Protein AF-A0A182N6I3-F1 (afdb_monomer_lite)

Sequence (106 aa):
MVAVIGGRICSFSPCIEQSMRVCETLGSCGFIEVQNIEVLQIEDIVRTRNVPVMELDFLKTKRTEGEKDVKTPRESKKYITSTAPNTMAGHTGYLTIAELPPLFAR

Secondary structure (DSSP, 8-state):
------EEEEEEESSHHHHHHHHHHHHHTT-EEEEEE-------EEEEEEEEE---GGGGSPPPTT--------EEEEEEEEE--SS------EEEEEEE--GGG-

Organism: NCBI:txid7168

Foldseek 3Di:
DDPQDKDKDKDWFLDVVVVVVVLVVCVVVQWPPWDKDFDWDWDKDKDKDWDFDFDPVVVVDDDDPDDDDDPGDRHTDIDTDIDTDPDTDDGPTMMIMTIHHGPVVD

Radius of gyration: 29.71 Å; chains: 1; bounding box: 89×29×52 Å

Structure (mmCIF, N/CA/C/O backbone):
data_AF-A0A182N6I3-F1
#
_entry.id   AF-A0A182N6I3-F1
#
loop_
_atom_site.group_PDB
_atom_site.id
_atom_site.type_symbol
_atom_site.label_atom_id
_atom_site.label_alt_id
_atom_site.label_comp_id
_atom_site.label_asym_id
_atom_site.label_entity_id
_atom_site.label_seq_id
_atom_site.pdbx_PDB_ins_code
_atom_site.Cartn_x
_atom_site.Cartn_y
_atom_site.Cartn_z
_atom_site.occupancy
_atom_site.B_iso_or_equiv
_atom_site.auth_seq_id
_atom_site.auth_comp_id
_atom_site.auth_asym_id
_atom_site.auth_atom_id
_atom_site.pdbx_PDB_model_num
ATOM 1 N N . MET A 1 1 ? 34.961 -15.583 -13.360 1.00 40.28 1 MET A N 1
ATOM 2 C CA . MET A 1 1 ? 34.185 -15.276 -12.141 1.00 40.28 1 MET A CA 1
ATOM 3 C C . MET A 1 1 ? 33.183 -14.190 -12.515 1.00 40.28 1 MET A C 1
ATOM 5 O O . MET A 1 1 ? 33.514 -13.017 -12.450 1.00 40.28 1 MET A O 1
ATOM 9 N N . VAL A 1 2 ? 32.033 -14.567 -13.085 1.00 44.53 2 VAL A N 1
ATOM 10 C CA . VAL A 1 2 ? 31.030 -13.592 -13.552 1.00 44.53 2 VAL A CA 1
ATOM 11 C C . VAL A 1 2 ? 30.206 -13.172 -12.342 1.00 44.53 2 VAL A C 1
ATOM 13 O O . VAL A 1 2 ? 29.706 -14.036 -11.631 1.00 44.53 2 VAL A O 1
ATOM 16 N N . ALA A 1 3 ? 30.085 -11.873 -12.079 1.00 48.66 3 ALA A N 1
ATOM 17 C CA . ALA A 1 3 ? 29.137 -11.371 -11.094 1.00 48.66 3 ALA A CA 1
ATOM 18 C C . ALA A 1 3 ? 27.719 -11.588 -11.648 1.00 48.66 3 ALA A C 1
ATOM 20 O O . ALA A 1 3 ? 27.255 -10.875 -12.531 1.00 48.66 3 ALA A O 1
ATOM 21 N N . VAL A 1 4 ? 27.078 -12.645 -11.149 1.00 54.66 4 VAL A N 1
ATOM 22 C CA . VAL A 1 4 ? 25.759 -13.187 -11.531 1.00 54.66 4 VAL A CA 1
ATOM 23 C C . VAL A 1 4 ? 24.605 -12.428 -10.860 1.00 54.66 4 VAL A C 1
ATOM 25 O O . VAL A 1 4 ? 23.467 -12.882 -10.848 1.00 54.66 4 VAL A O 1
ATOM 28 N N . ILE A 1 5 ? 24.890 -11.313 -10.202 1.00 75.75 5 ILE A N 1
ATOM 29 C CA . ILE A 1 5 ? 24.029 -10.797 -9.142 1.00 75.75 5 ILE A CA 1
ATOM 30 C C . ILE A 1 5 ? 22.955 -9.873 -9.712 1.00 75.75 5 ILE A C 1
ATOM 32 O O . ILE A 1 5 ? 23.183 -8.694 -9.966 1.00 75.75 5 ILE A O 1
ATOM 36 N N . GLY A 1 6 ? 21.775 -10.459 -9.923 1.00 87.12 6 GLY A N 1
ATOM 37 C CA . GLY A 1 6 ? 20.512 -9.730 -9.893 1.00 87.12 6 GLY A CA 1
ATOM 38 C C . GLY A 1 6 ? 20.208 -9.197 -8.487 1.00 87.12 6 GLY A C 1
ATOM 39 O O . GLY A 1 6 ? 20.979 -9.408 -7.548 1.00 87.12 6 GLY A O 1
ATOM 40 N N . GLY A 1 7 ? 19.088 -8.501 -8.323 1.00 91.50 7 GLY A N 1
ATOM 41 C CA . GLY A 1 7 ? 18.702 -7.952 -7.024 1.00 91.50 7 GLY A CA 1
ATOM 42 C C . GLY A 1 7 ? 17.422 -7.133 -7.068 1.00 91.50 7 GLY A C 1
ATOM 43 O O . GLY A 1 7 ? 16.862 -6.902 -8.133 1.00 91.50 7 GLY A O 1
ATOM 44 N N . ARG A 1 8 ? 16.966 -6.677 -5.899 1.00 94.56 8 ARG A N 1
ATOM 45 C CA . ARG A 1 8 ? 15.783 -5.819 -5.773 1.00 94.56 8 ARG A CA 1
ATOM 46 C C . ARG A 1 8 ? 16.168 -4.401 -5.402 1.00 94.56 8 ARG A C 1
ATOM 48 O O . ARG A 1 8 ? 17.085 -4.188 -4.613 1.00 94.56 8 ARG A O 1
ATOM 55 N N . ILE A 1 9 ? 15.422 -3.448 -5.941 1.00 95.56 9 ILE A N 1
ATOM 56 C CA . ILE A 1 9 ? 15.490 -2.039 -5.570 1.00 95.56 9 ILE A CA 1
ATOM 57 C C . ILE A 1 9 ? 14.141 -1.600 -5.009 1.00 95.56 9 ILE A C 1
ATOM 59 O O . ILE A 1 9 ? 13.099 -2.093 -5.434 1.00 95.56 9 ILE A O 1
ATOM 63 N N . CYS A 1 10 ? 14.171 -0.674 -4.056 1.00 97.31 10 CYS A N 1
ATOM 64 C CA . CYS A 1 10 ? 13.001 0.043 -3.571 1.00 97.31 10 CYS A CA 1
ATOM 65 C C . CYS A 1 10 ? 13.334 1.536 -3.547 1.00 97.31 10 CYS A C 1
ATOM 67 O O . CYS A 1 10 ? 14.369 1.934 -3.011 1.00 97.31 10 CYS A O 1
ATOM 69 N N . SER A 1 11 ? 12.476 2.349 -4.151 1.00 97.31 11 SER A N 1
ATOM 70 C CA . SER A 1 11 ? 12.581 3.803 -4.176 1.00 97.31 11 SER A CA 1
ATOM 71 C C . SER A 1 11 ? 11.374 4.410 -3.476 1.00 97.31 11 SER A C 1
ATOM 73 O O . SER A 1 11 ? 10.240 4.043 -3.769 1.00 97.31 11 SER A O 1
ATOM 75 N N . PHE A 1 12 ? 11.621 5.348 -2.567 1.00 97.94 12 PHE A N 1
ATOM 76 C CA . PHE A 1 12 ? 10.577 6.136 -1.925 1.00 97.94 12 PHE A CA 1
ATOM 77 C C . PHE A 1 12 ? 10.413 7.478 -2.645 1.00 97.94 12 PHE A C 1
ATOM 79 O O . PHE A 1 12 ? 11.401 8.169 -2.899 1.00 97.94 12 PHE A O 1
ATOM 86 N N . SER A 1 13 ? 9.174 7.855 -2.954 1.00 97.31 13 SER A N 1
ATOM 87 C CA . SER A 1 13 ? 8.824 9.113 -3.622 1.00 97.31 13 SER A CA 1
ATOM 88 C C . SER A 1 13 ? 7.641 9.789 -2.918 1.00 97.31 13 SER A C 1
ATOM 90 O O . SER A 1 13 ? 6.554 9.216 -2.919 1.00 97.31 13 SER A O 1
ATOM 92 N N . PRO A 1 14 ? 7.796 10.996 -2.340 1.00 95.06 14 PRO A N 1
ATOM 93 C CA . PRO A 1 14 ? 6.684 11.709 -1.702 1.00 95.06 14 PRO A CA 1
ATOM 94 C C . PRO A 1 14 ? 5.641 12.249 -2.695 1.00 95.06 14 PRO A C 1
ATOM 96 O O . PRO A 1 14 ? 4.512 12.513 -2.298 1.00 95.06 14 PRO A O 1
ATOM 99 N N . CYS A 1 15 ? 5.999 12.421 -3.973 1.00 94.50 15 CYS A N 1
ATOM 100 C CA . CYS A 1 15 ? 5.083 12.885 -5.018 1.00 94.50 15 CYS A CA 1
ATOM 101 C C . CYS A 1 15 ? 4.850 11.798 -6.075 1.00 94.50 15 CYS A C 1
ATOM 103 O O . CYS A 1 15 ? 5.775 11.059 -6.434 1.00 94.50 15 CYS A O 1
ATOM 105 N N . ILE A 1 16 ? 3.638 11.735 -6.637 1.00 95.12 16 ILE A N 1
ATOM 106 C CA . ILE A 1 16 ? 3.294 10.719 -7.644 1.00 95.12 16 ILE A CA 1
ATOM 107 C C . ILE A 1 16 ? 4.115 10.892 -8.927 1.00 95.12 16 ILE A C 1
ATOM 109 O O . ILE A 1 16 ? 4.535 9.912 -9.531 1.00 95.12 16 ILE A O 1
ATOM 113 N N . GLU A 1 17 ? 4.439 12.124 -9.311 1.00 97.75 17 GLU A N 1
ATOM 114 C CA . GLU A 1 17 ? 5.226 12.439 -10.505 1.00 97.75 17 GLU A CA 1
ATOM 115 C C . GLU A 1 17 ? 6.659 11.911 -10.411 1.00 97.75 17 GLU A C 1
ATOM 117 O O . GLU A 1 17 ? 7.228 11.456 -11.406 1.00 97.75 17 GLU A O 1
ATOM 122 N N . GLN A 1 18 ? 7.235 11.916 -9.206 1.00 97.94 18 GLN A N 1
ATOM 123 C CA . GLN A 1 18 ? 8.546 11.319 -8.953 1.00 97.94 18 GLN A CA 1
ATOM 124 C C . GLN A 1 18 ? 8.474 9.798 -9.104 1.00 97.94 18 GLN A C 1
ATOM 126 O O . GLN A 1 18 ? 9.295 9.213 -9.810 1.00 97.94 18 GLN A O 1
ATOM 131 N N . SER A 1 19 ? 7.451 9.174 -8.514 1.00 97.38 19 SER A N 1
ATOM 132 C CA . SER A 1 19 ? 7.238 7.729 -8.597 1.00 97.38 19 SER A CA 1
ATOM 133 C C . SER A 1 19 ? 7.001 7.254 -10.035 1.00 97.38 19 SER A C 1
ATOM 135 O O . SER A 1 19 ? 7.607 6.272 -10.466 1.00 97.38 19 SER A O 1
ATOM 137 N N . MET A 1 20 ? 6.199 7.985 -10.817 1.00 97.62 20 MET A N 1
ATOM 138 C CA . MET A 1 20 ? 5.965 7.684 -12.234 1.00 97.62 20 MET A CA 1
ATOM 139 C C . MET A 1 20 ? 7.275 7.690 -13.029 1.00 97.62 20 MET A C 1
ATOM 141 O O . MET A 1 20 ? 7.575 6.727 -13.734 1.00 97.62 20 MET A O 1
ATOM 145 N N . ARG A 1 21 ? 8.116 8.716 -12.839 1.00 98.12 21 ARG A N 1
ATOM 146 C CA . ARG A 1 21 ? 9.424 8.800 -13.504 1.00 98.12 21 ARG A CA 1
ATOM 147 C C . ARG A 1 21 ? 10.356 7.649 -13.114 1.00 98.12 21 ARG A C 1
ATOM 149 O O . ARG A 1 21 ? 11.122 7.163 -13.949 1.00 98.12 21 ARG A O 1
ATOM 156 N N . VAL A 1 22 ? 10.303 7.205 -11.858 1.00 98.06 22 VAL A N 1
ATOM 157 C CA . VAL A 1 22 ? 11.058 6.032 -11.394 1.00 98.06 22 VAL A CA 1
ATOM 158 C C . VAL A 1 22 ? 10.561 4.765 -12.092 1.00 98.06 22 VAL A C 1
ATOM 160 O O . VAL A 1 22 ? 11.387 4.015 -12.607 1.00 98.06 22 VAL A O 1
ATOM 163 N N . CYS A 1 23 ? 9.246 4.551 -12.183 1.00 97.69 23 CYS A N 1
ATOM 164 C CA . CYS A 1 23 ? 8.666 3.391 -12.868 1.00 97.69 23 CYS A CA 1
ATOM 165 C C . CYS A 1 23 ? 9.104 3.312 -14.340 1.00 97.69 23 CYS A C 1
ATOM 167 O O . CYS A 1 23 ? 9.559 2.260 -14.790 1.00 97.69 23 CYS A O 1
ATOM 169 N N . GLU A 1 24 ? 9.033 4.431 -15.069 1.00 97.69 24 GLU A N 1
ATOM 170 C CA . GLU A 1 24 ? 9.483 4.522 -16.466 1.00 97.69 24 GLU A CA 1
ATOM 171 C C . GLU A 1 24 ? 10.975 4.195 -16.605 1.00 97.69 24 GLU A C 1
ATOM 173 O O . GLU A 1 24 ? 11.376 3.397 -17.456 1.00 97.69 24 GLU A O 1
ATOM 178 N N . THR A 1 25 ? 11.800 4.769 -15.725 1.00 97.75 25 THR A N 1
ATOM 179 C CA . THR A 1 25 ? 13.251 4.549 -15.734 1.00 97.75 25 THR A CA 1
ATOM 180 C C . THR A 1 25 ? 13.583 3.082 -15.458 1.00 97.75 25 THR A C 1
ATOM 182 O O . THR A 1 25 ? 14.375 2.488 -16.188 1.00 97.75 25 THR A O 1
ATOM 185 N N . LEU A 1 26 ? 12.956 2.466 -14.453 1.00 96.50 26 LEU A N 1
ATOM 186 C CA . LEU A 1 26 ? 13.166 1.056 -14.113 1.00 96.50 26 LEU A CA 1
ATOM 187 C C . LEU A 1 26 ? 12.777 0.129 -15.270 1.00 96.50 26 LEU A C 1
ATOM 189 O O . LEU A 1 26 ? 13.560 -0.758 -15.615 1.00 96.50 26 LEU A O 1
ATOM 193 N N . GLY A 1 27 ? 11.638 0.387 -15.921 1.00 94.31 27 GLY A N 1
ATOM 194 C CA . GLY A 1 27 ? 11.225 -0.350 -17.117 1.00 94.31 27 GLY A CA 1
ATOM 195 C C . GLY A 1 27 ? 12.241 -0.230 -18.257 1.00 94.31 27 GLY A C 1
ATOM 196 O O . GLY A 1 27 ? 12.605 -1.231 -18.870 1.00 94.31 27 GLY A O 1
ATOM 197 N N . SER A 1 28 ? 12.784 0.971 -18.493 1.00 95.62 28 SER A N 1
ATOM 198 C CA . SER A 1 28 ? 13.812 1.186 -19.525 1.00 95.62 28 SER A CA 1
ATOM 199 C C . SER A 1 28 ? 15.163 0.521 -19.207 1.00 95.62 28 SER A C 1
ATOM 201 O O . SER A 1 28 ? 15.909 0.161 -20.116 1.00 95.62 28 SER A O 1
ATOM 203 N N . CYS A 1 29 ? 15.465 0.311 -17.923 1.00 93.19 29 CYS A N 1
ATOM 204 C CA . CYS A 1 29 ? 16.708 -0.291 -17.439 1.00 93.19 29 CYS A CA 1
ATOM 205 C C . CYS A 1 29 ? 16.672 -1.832 -17.369 1.00 93.19 29 CYS A C 1
ATOM 207 O O . CYS A 1 29 ? 17.647 -2.440 -16.922 1.00 93.19 29 CYS A O 1
ATOM 209 N N . GLY A 1 30 ? 15.575 -2.471 -17.790 1.00 92.38 30 GLY A N 1
ATOM 210 C CA . GLY A 1 30 ? 15.433 -3.932 -17.792 1.00 92.38 30 GLY A CA 1
ATOM 211 C C . GLY A 1 30 ? 15.092 -4.537 -16.428 1.00 92.38 30 GLY A C 1
ATOM 212 O O . GLY A 1 30 ? 15.341 -5.723 -16.207 1.00 92.38 30 GLY A O 1
ATOM 213 N N . PHE A 1 31 ? 14.544 -3.736 -15.510 1.00 95.25 31 PHE A N 1
ATOM 214 C CA . PHE A 1 31 ? 13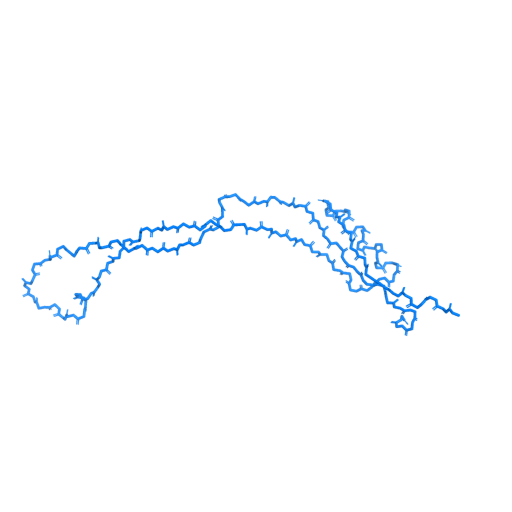.920 -4.275 -14.306 1.00 95.25 31 PHE A CA 1
ATOM 215 C C . PHE A 1 31 ? 12.554 -4.880 -14.648 1.00 95.25 31 PHE A C 1
ATOM 217 O O . PHE A 1 31 ? 11.821 -4.373 -15.497 1.00 95.25 31 PHE A O 1
ATOM 224 N N . ILE A 1 32 ? 12.209 -5.955 -13.951 1.00 94.56 32 ILE A N 1
ATOM 225 C CA . ILE A 1 32 ? 10.925 -6.646 -14.021 1.00 94.56 32 ILE A CA 1
ATOM 226 C C . ILE A 1 32 ? 10.159 -6.463 -12.710 1.00 94.56 32 ILE A C 1
ATOM 228 O O . ILE A 1 32 ? 10.701 -5.960 -11.724 1.00 94.56 32 ILE A O 1
ATOM 232 N N . GLU A 1 33 ? 8.890 -6.875 -12.710 1.00 94.38 33 GLU A N 1
ATOM 233 C CA . GLU A 1 33 ? 8.009 -6.805 -11.535 1.00 94.38 33 GLU A CA 1
ATOM 234 C C . GLU A 1 33 ? 7.997 -5.415 -10.879 1.00 94.38 33 GLU A C 1
ATOM 236 O O . GLU A 1 33 ? 8.027 -5.286 -9.657 1.00 94.38 33 GLU A O 1
ATOM 241 N N . VAL A 1 34 ? 7.966 -4.358 -11.701 1.00 96.81 34 VAL A N 1
ATOM 242 C CA . VAL A 1 34 ? 7.865 -2.984 -11.204 1.00 96.81 34 VAL A CA 1
ATOM 243 C C . VAL A 1 34 ? 6.506 -2.813 -10.525 1.00 96.81 34 VAL A C 1
ATOM 245 O O . VAL A 1 34 ? 5.462 -2.828 -11.176 1.00 96.81 34 VAL A O 1
ATOM 248 N N . GLN A 1 35 ? 6.522 -2.664 -9.206 1.00 97.06 35 GLN A N 1
ATOM 249 C CA . GLN A 1 35 ? 5.350 -2.476 -8.362 1.00 97.06 35 GLN A CA 1
ATOM 250 C C . GLN A 1 35 ? 5.422 -1.108 -7.708 1.00 97.06 35 GLN A C 1
ATOM 252 O O . GLN A 1 35 ? 6.443 -0.750 -7.127 1.00 97.06 35 GLN A O 1
ATOM 257 N N . ASN A 1 36 ? 4.327 -0.359 -7.765 1.00 97.12 36 ASN A N 1
ATOM 258 C CA . ASN A 1 36 ? 4.203 0.903 -7.056 1.00 97.12 36 ASN A CA 1
ATOM 259 C C . ASN A 1 36 ? 3.107 0.787 -6.002 1.00 97.12 36 ASN A C 1
ATOM 261 O O . ASN A 1 36 ? 1.954 0.531 -6.346 1.00 97.12 36 ASN A O 1
ATOM 265 N N . ILE A 1 37 ? 3.471 0.943 -4.731 1.00 96.19 37 ILE A N 1
ATOM 266 C CA . ILE A 1 37 ? 2.560 0.758 -3.601 1.00 96.19 37 ILE A CA 1
ATOM 267 C C . ILE A 1 37 ? 2.588 1.964 -2.668 1.00 96.19 37 ILE A C 1
ATOM 269 O O . ILE A 1 37 ? 3.593 2.658 -2.545 1.00 96.19 37 ILE A O 1
ATOM 273 N N . GLU A 1 38 ? 1.489 2.173 -1.960 1.00 94.62 38 GLU A N 1
ATOM 274 C CA . GLU A 1 38 ? 1.409 3.058 -0.804 1.00 94.62 38 GLU A CA 1
ATOM 275 C C . GLU A 1 38 ? 0.939 2.231 0.395 1.00 94.62 38 GLU A C 1
ATOM 277 O O . GLU A 1 38 ? 0.099 1.340 0.252 1.00 94.62 38 GLU A O 1
ATOM 282 N N . VAL A 1 39 ? 1.479 2.522 1.580 1.00 91.19 39 VAL A N 1
ATOM 283 C CA . VAL A 1 39 ? 1.070 1.873 2.828 1.00 91.19 39 VAL A CA 1
ATOM 284 C C . VAL A 1 39 ? 0.451 2.915 3.753 1.00 91.19 39 VAL A C 1
ATOM 286 O O . VAL A 1 39 ? 1.123 3.856 4.168 1.00 91.19 39 VAL A O 1
ATOM 289 N N . LEU A 1 40 ? -0.823 2.721 4.100 1.00 88.69 40 LEU A N 1
ATOM 290 C CA . LEU A 1 40 ? -1.550 3.551 5.060 1.00 88.69 40 LEU A CA 1
ATOM 291 C C . LEU A 1 40 ? -1.648 2.821 6.399 1.00 88.69 40 LEU A C 1
ATOM 293 O O . LEU A 1 40 ? -2.331 1.802 6.514 1.00 88.69 40 LEU A O 1
ATOM 297 N N . GLN A 1 41 ? -0.970 3.342 7.418 1.00 86.94 41 GLN A N 1
ATOM 298 C CA . GLN A 1 41 ? -1.054 2.806 8.773 1.00 86.94 41 GLN A CA 1
ATOM 299 C C . GLN A 1 41 ? -2.240 3.433 9.517 1.00 86.94 41 GLN A C 1
ATOM 301 O O . GLN A 1 41 ? -2.363 4.656 9.589 1.00 86.94 41 GLN A O 1
ATOM 306 N N . ILE A 1 42 ? -3.099 2.588 10.094 1.00 86.62 42 ILE A N 1
ATOM 307 C CA . ILE A 1 42 ? -4.242 3.003 10.915 1.00 86.62 42 ILE A CA 1
ATOM 308 C C . ILE A 1 42 ? -4.126 2.322 12.278 1.00 86.62 42 ILE A C 1
ATOM 310 O O . ILE A 1 42 ? -4.068 1.096 12.360 1.00 86.62 42 ILE A O 1
ATOM 314 N N . GLU A 1 43 ? -4.090 3.122 13.342 1.00 88.31 43 GLU A N 1
ATOM 315 C CA . GLU A 1 43 ? -4.078 2.625 14.717 1.00 88.31 43 GLU A CA 1
ATOM 316 C C . GLU A 1 43 ? -5.4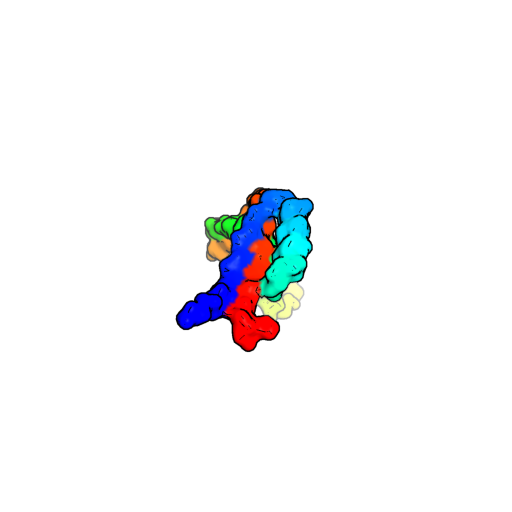87 2.601 15.295 1.00 88.31 43 GLU A C 1
ATOM 318 O O . GLU A 1 43 ? -6.163 3.627 15.381 1.00 88.31 43 GLU A O 1
ATOM 323 N N . ASP A 1 44 ? -5.917 1.423 15.722 1.00 92.12 44 ASP A N 1
ATOM 324 C CA . ASP A 1 44 ? -7.227 1.219 16.316 1.00 92.12 44 ASP A CA 1
ATOM 325 C C . ASP A 1 44 ? -7.282 1.695 17.775 1.00 92.12 44 ASP A C 1
ATOM 327 O O . ASP A 1 44 ? -6.386 1.449 18.587 1.00 92.12 44 ASP A O 1
ATOM 331 N N . ILE A 1 45 ? -8.390 2.339 18.143 1.00 92.44 45 ILE A N 1
ATOM 332 C CA . ILE A 1 45 ? -8.644 2.791 19.508 1.00 92.44 45 ILE A CA 1
ATOM 333 C C . ILE A 1 45 ? -9.457 1.721 20.235 1.00 92.44 45 ILE A C 1
ATOM 335 O O . ILE A 1 45 ? -10.672 1.603 20.048 1.00 92.44 45 ILE A O 1
ATOM 339 N N . VAL A 1 46 ? -8.795 0.983 21.125 1.00 95.00 46 VAL A N 1
ATOM 340 C CA . VAL A 1 46 ? -9.442 -0.028 21.968 1.00 95.00 46 VAL A CA 1
ATOM 341 C C . VAL A 1 46 ? -10.047 0.629 23.207 1.00 95.00 46 VAL A C 1
ATOM 343 O O . VAL A 1 46 ? -9.356 1.279 23.992 1.00 95.00 46 VAL A O 1
ATOM 346 N N . ARG A 1 47 ? -11.359 0.463 23.405 1.00 94.31 47 ARG A N 1
ATOM 347 C CA . ARG A 1 47 ? -12.084 0.978 24.578 1.00 94.31 47 ARG A CA 1
ATOM 348 C C . ARG A 1 47 ? -13.139 0.004 25.065 1.00 94.31 47 ARG A C 1
ATOM 350 O O . ARG A 1 47 ? -13.852 -0.612 24.274 1.00 94.31 47 ARG A O 1
ATOM 357 N N . THR A 1 48 ? -13.321 -0.037 26.379 1.00 95.75 48 THR A N 1
ATOM 358 C CA . THR A 1 48 ? -14.482 -0.684 26.989 1.00 95.75 48 THR A CA 1
ATOM 359 C C . THR A 1 48 ? -15.695 0.233 26.864 1.00 95.75 48 THR A C 1
ATOM 361 O O . THR A 1 48 ? -15.670 1.363 27.353 1.00 95.75 48 THR A O 1
ATOM 364 N N . ARG A 1 49 ? -16.761 -0.239 26.213 1.00 92.69 49 ARG A N 1
ATOM 365 C CA . ARG A 1 49 ? -18.039 0.472 26.091 1.00 92.69 49 ARG A CA 1
ATOM 366 C C . ARG A 1 49 ? -19.153 -0.307 26.777 1.00 92.69 49 ARG A C 1
ATOM 368 O O . ARG A 1 49 ? -19.218 -1.532 26.694 1.00 92.69 49 ARG A O 1
ATOM 375 N N . ASN A 1 50 ? -20.051 0.429 27.422 1.00 92.75 50 ASN A N 1
ATOM 376 C CA . ASN A 1 50 ? -21.289 -0.119 27.958 1.00 92.75 50 ASN A CA 1
ATOM 377 C C . ASN A 1 50 ? -22.343 -0.048 26.855 1.00 92.75 50 ASN A C 1
ATOM 379 O O . ASN A 1 50 ? -22.717 1.046 26.432 1.00 92.75 50 ASN A O 1
ATOM 383 N N . VAL A 1 51 ? -22.808 -1.199 26.387 1.00 90.94 51 VAL A N 1
ATOM 384 C CA . VAL A 1 51 ? -23.864 -1.278 25.378 1.00 90.94 51 VAL A CA 1
ATOM 385 C C . VAL A 1 51 ? -25.172 -1.615 26.094 1.00 90.94 51 VAL A C 1
ATOM 387 O O . VAL A 1 51 ? -25.201 -2.587 26.857 1.00 90.94 51 VAL A O 1
ATOM 390 N N . PRO A 1 52 ? -26.245 -0.824 25.908 1.00 88.25 52 PRO A N 1
ATOM 391 C CA . PRO A 1 52 ? -27.550 -1.164 26.452 1.00 88.25 52 PRO A CA 1
ATOM 392 C C . PRO A 1 52 ? -28.075 -2.406 25.733 1.00 88.25 52 PRO A C 1
ATOM 394 O O . PRO A 1 52 ? -28.222 -2.409 24.511 1.00 88.25 52 PRO A O 1
ATOM 397 N N . VAL A 1 53 ? -28.351 -3.458 26.494 1.00 85.44 53 VAL A N 1
ATOM 398 C CA . VAL A 1 53 ? -28.910 -4.708 25.987 1.00 85.44 53 VAL A CA 1
ATOM 399 C C . VAL A 1 53 ? -30.375 -4.771 26.395 1.00 85.44 53 VAL A C 1
ATOM 401 O O . VAL A 1 53 ? -30.734 -4.522 27.545 1.00 85.44 53 VAL A O 1
ATOM 404 N N . MET A 1 54 ? -31.233 -5.062 25.421 1.00 82.12 54 MET A N 1
ATOM 405 C CA . MET A 1 54 ? -32.638 -5.360 25.664 1.00 82.12 54 MET A CA 1
ATOM 406 C C . MET A 1 54 ? -32.800 -6.876 25.678 1.00 82.12 54 MET A C 1
ATOM 408 O O . MET A 1 54 ? -32.502 -7.535 24.683 1.00 82.12 54 MET A O 1
ATOM 412 N N . GLU A 1 55 ? -33.263 -7.425 26.795 1.00 78.94 55 GLU A N 1
ATOM 413 C CA . GLU A 1 55 ? -33.621 -8.838 26.863 1.00 78.94 55 GLU A CA 1
ATOM 414 C C . GLU A 1 55 ? -34.987 -9.044 26.217 1.00 78.94 55 GLU A C 1
ATOM 416 O O . GLU A 1 55 ? -35.993 -8.512 26.676 1.00 78.94 55 GLU A O 1
ATOM 421 N N . LEU A 1 56 ? -35.009 -9.796 25.118 1.00 81.69 56 LEU A N 1
ATOM 422 C CA . LEU A 1 56 ? -36.199 -10.029 24.296 1.00 81.69 56 LEU A CA 1
ATOM 423 C C . LEU A 1 56 ? -36.926 -11.332 24.659 1.00 81.69 56 LEU A C 1
ATOM 425 O O . LEU A 1 56 ? -37.741 -11.819 23.878 1.00 81.69 56 LEU A O 1
ATOM 429 N N . ASP A 1 57 ? -36.648 -11.922 25.825 1.00 79.88 57 ASP A N 1
ATOM 430 C CA . ASP A 1 57 ? -37.226 -13.215 26.217 1.00 79.88 57 ASP A CA 1
ATOM 431 C C . ASP A 1 57 ? -38.760 -13.189 26.293 1.00 79.88 57 ASP A C 1
ATOM 433 O O . ASP A 1 57 ? -39.408 -14.196 26.014 1.00 79.88 57 ASP A O 1
ATOM 437 N N . PHE A 1 58 ? -39.352 -12.017 26.534 1.00 75.38 58 PHE A N 1
ATOM 438 C CA . PHE A 1 58 ? -40.801 -11.806 26.512 1.00 75.38 58 PHE A CA 1
ATOM 439 C C . PHE A 1 58 ? -41.451 -11.998 25.126 1.00 75.38 58 PHE A C 1
ATOM 441 O O . PHE A 1 58 ? -42.658 -12.205 25.054 1.00 75.38 58 PHE A O 1
ATOM 448 N N . LEU A 1 59 ? -40.694 -11.950 24.020 1.00 75.69 59 LEU A N 1
ATOM 449 C CA . LEU A 1 59 ? -41.222 -12.229 22.674 1.00 75.69 59 LEU A CA 1
ATOM 450 C C . LEU A 1 59 ? -41.411 -13.727 22.398 1.00 75.69 59 LEU A C 1
ATOM 452 O O . LEU A 1 59 ? -42.086 -14.085 21.434 1.00 75.69 59 LEU A O 1
ATOM 456 N N . LYS A 1 60 ? -40.824 -14.609 23.216 1.00 74.56 60 LYS A N 1
ATOM 457 C CA . LYS A 1 60 ? -40.954 -16.066 23.050 1.00 74.56 60 LYS A CA 1
ATOM 458 C C . LYS A 1 60 ? -42.317 -16.585 23.519 1.00 74.56 60 LYS A C 1
ATOM 460 O O . LYS A 1 60 ? -42.740 -17.656 23.088 1.00 74.56 60 LYS A O 1
ATOM 465 N N . THR A 1 61 ? -43.020 -15.831 24.362 1.00 69.62 61 THR A N 1
ATOM 466 C CA . THR A 1 61 ? -44.339 -16.189 24.893 1.00 69.62 61 THR A CA 1
ATOM 467 C C . THR A 1 61 ? -45.430 -15.460 24.110 1.00 69.62 61 THR A C 1
ATOM 469 O O . THR A 1 61 ? -45.431 -14.237 23.993 1.00 69.62 61 THR A O 1
ATOM 472 N N . LYS A 1 62 ? -46.383 -16.209 23.545 1.00 62.66 62 LYS A N 1
ATOM 473 C CA . LYS A 1 62 ? -47.530 -15.644 22.819 1.00 62.66 62 LYS A CA 1
ATOM 474 C C . LYS A 1 62 ? -48.365 -14.810 23.804 1.00 62.66 62 LYS A C 1
ATOM 476 O O . LYS A 1 62 ? -48.855 -15.360 24.787 1.00 62.66 62 LYS A O 1
ATOM 481 N N . ARG A 1 63 ? -48.497 -13.497 23.566 1.00 60.78 63 ARG A N 1
ATOM 482 C CA . ARG A 1 63 ? -49.275 -12.580 24.424 1.00 60.78 63 ARG A CA 1
ATOM 483 C C . ARG A 1 63 ? -50.694 -13.122 24.615 1.00 60.78 63 ARG A C 1
ATOM 485 O O . ARG A 1 63 ? -51.418 -13.294 23.638 1.00 60.78 63 ARG A O 1
ATOM 492 N N . THR A 1 64 ? -51.078 -13.357 25.866 1.00 58.06 64 THR A N 1
ATOM 493 C CA . THR A 1 64 ? -52.484 -13.539 26.247 1.00 58.06 64 THR A CA 1
ATOM 494 C C . THR A 1 64 ? -53.027 -12.150 26.579 1.00 58.06 64 THR A C 1
ATOM 496 O O . THR A 1 64 ? -52.356 -11.380 27.267 1.00 58.06 64 THR A O 1
ATOM 499 N N . GLU A 1 65 ? -54.181 -11.779 26.025 1.00 49.38 65 GLU A N 1
ATOM 500 C CA . GLU A 1 65 ? -54.775 -10.446 26.182 1.00 49.38 65 GLU A CA 1
ATOM 501 C C . GLU A 1 65 ? -55.017 -10.134 27.673 1.00 49.38 65 GLU A C 1
ATOM 503 O O . GLU A 1 65 ? -55.913 -10.704 28.289 1.00 49.38 65 GLU A O 1
ATOM 508 N N . GLY A 1 66 ? -54.194 -9.261 28.277 1.00 56.19 66 GLY A N 1
ATOM 509 C CA . GLY A 1 66 ? -54.398 -8.793 29.657 1.00 56.19 66 GLY A CA 1
ATOM 510 C C . GLY A 1 66 ? -53.156 -8.415 30.479 1.00 56.19 66 GLY A C 1
ATOM 511 O O . GLY A 1 66 ? -53.310 -7.783 31.524 1.00 56.19 66 GLY A O 1
ATOM 512 N N . GLU A 1 67 ? -51.933 -8.748 30.054 1.00 54.84 67 GLU A N 1
ATOM 513 C CA . GLU A 1 67 ? -50.727 -8.410 30.831 1.00 54.84 67 GLU A CA 1
ATOM 514 C C . GLU A 1 67 ? -50.272 -6.955 30.634 1.00 54.84 67 GLU A C 1
ATOM 516 O O . GLU A 1 67 ? -50.054 -6.484 29.518 1.00 54.84 67 GLU A O 1
ATOM 521 N N . LYS A 1 68 ? -50.120 -6.238 31.756 1.00 57.16 68 LYS A N 1
ATOM 522 C CA . LYS A 1 68 ? -49.590 -4.868 31.819 1.00 57.16 68 LYS A CA 1
ATOM 523 C C . LYS A 1 68 ? -48.128 -4.855 31.363 1.00 57.16 68 LYS A C 1
ATOM 525 O O . LYS A 1 68 ? -47.350 -5.686 31.824 1.00 57.16 68 LYS A O 1
ATOM 530 N N . ASP A 1 69 ? -47.748 -3.882 30.530 1.00 57.19 69 ASP A N 1
ATOM 531 C CA . ASP A 1 69 ? -46.366 -3.682 30.073 1.00 57.19 69 ASP A CA 1
ATOM 532 C C . ASP A 1 69 ? -45.422 -3.443 31.268 1.00 57.19 69 ASP A C 1
ATOM 534 O O . ASP A 1 69 ? -45.269 -2.327 31.778 1.00 57.19 69 ASP A O 1
ATOM 538 N N . VAL A 1 70 ? -44.779 -4.511 31.740 1.00 60.22 70 VAL A N 1
ATOM 539 C CA . VAL A 1 70 ? -43.674 -4.427 32.694 1.00 60.22 70 VAL A CA 1
ATOM 540 C C . VAL A 1 70 ? -42.495 -3.803 31.951 1.00 60.22 70 VAL A C 1
ATOM 542 O O . VAL A 1 70 ? -42.000 -4.363 30.975 1.00 60.22 70 VAL A O 1
ATOM 545 N N . LYS A 1 71 ? -42.042 -2.623 32.395 1.00 60.97 71 LYS A N 1
ATOM 546 C CA . LYS A 1 71 ? -40.816 -1.989 31.887 1.00 60.97 71 LYS A CA 1
ATOM 547 C C . LYS A 1 71 ? -39.649 -2.962 32.064 1.00 60.97 71 LYS A C 1
ATOM 549 O O . LYS A 1 71 ? -39.155 -3.131 33.175 1.00 60.97 71 LYS A O 1
ATOM 554 N N . THR A 1 72 ? -39.205 -3.582 30.975 1.00 60.84 72 THR A N 1
ATOM 555 C CA . THR A 1 72 ? -38.027 -4.455 30.972 1.00 60.84 72 THR A CA 1
ATOM 556 C C . THR A 1 72 ? -36.796 -3.674 31.444 1.00 60.84 72 THR A C 1
ATOM 558 O O . THR A 1 72 ? -36.548 -2.579 30.916 1.00 60.84 72 THR A O 1
ATOM 561 N N . PRO A 1 73 ? -36.010 -4.201 32.400 1.00 62.19 73 PRO A N 1
ATOM 562 C CA . PRO A 1 73 ? -34.752 -3.591 32.809 1.00 62.19 73 PRO A CA 1
ATOM 563 C C . PRO A 1 73 ? -33.811 -3.480 31.605 1.00 62.19 73 PRO A C 1
ATOM 565 O O . PRO A 1 73 ? -33.536 -4.465 30.926 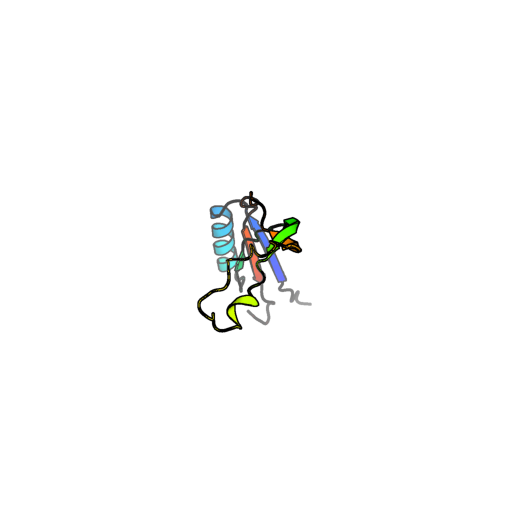1.00 62.19 73 PRO A O 1
ATOM 568 N N . ARG A 1 74 ? -33.319 -2.272 31.314 1.00 69.06 74 ARG A N 1
ATOM 569 C CA . ARG A 1 74 ? -32.227 -2.082 30.349 1.00 69.06 74 ARG A CA 1
ATOM 570 C C . ARG A 1 74 ? -30.918 -2.391 31.064 1.00 69.06 74 ARG A C 1
ATOM 572 O O . ARG A 1 74 ? -30.366 -1.513 31.725 1.00 69.06 74 ARG A O 1
ATOM 579 N N . GLU A 1 75 ? -30.443 -3.627 30.966 1.00 80.88 75 GLU A N 1
ATOM 580 C CA . GLU A 1 75 ? -29.128 -3.989 31.490 1.00 80.88 75 GLU A CA 1
ATOM 581 C C . GLU A 1 75 ? -28.038 -3.486 30.532 1.00 80.88 75 GLU A C 1
ATOM 583 O O . GLU A 1 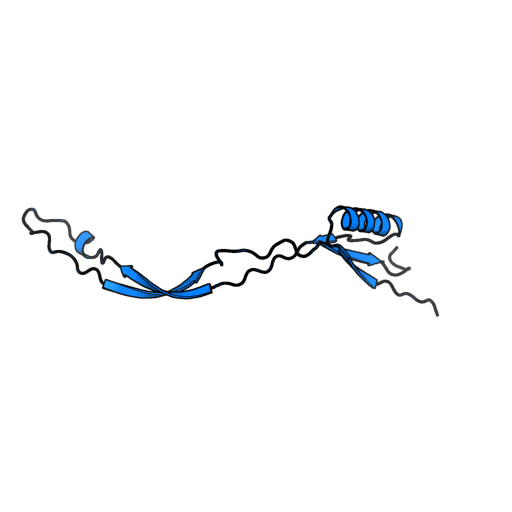75 ? -28.129 -3.642 29.314 1.00 80.88 75 GLU A O 1
ATOM 588 N N . SER A 1 76 ? -26.995 -2.846 31.061 1.00 85.00 76 SER A N 1
ATOM 589 C CA . SER A 1 76 ? -25.837 -2.453 30.258 1.00 85.00 76 SER A CA 1
ATOM 590 C C . SER A 1 76 ? -24.740 -3.507 30.366 1.00 85.00 76 SER A C 1
ATOM 592 O O . SER A 1 76 ? -24.198 -3.708 31.455 1.00 85.00 76 SER A O 1
ATOM 594 N N . LYS A 1 77 ? -24.358 -4.129 29.247 1.00 90.44 77 LYS A N 1
ATOM 595 C CA . LYS A 1 77 ? -23.238 -5.080 29.204 1.00 90.44 77 LYS A CA 1
ATOM 596 C C . LYS A 1 77 ? -21.956 -4.372 28.771 1.00 90.44 77 LYS A C 1
ATOM 598 O O . LYS A 1 77 ? -2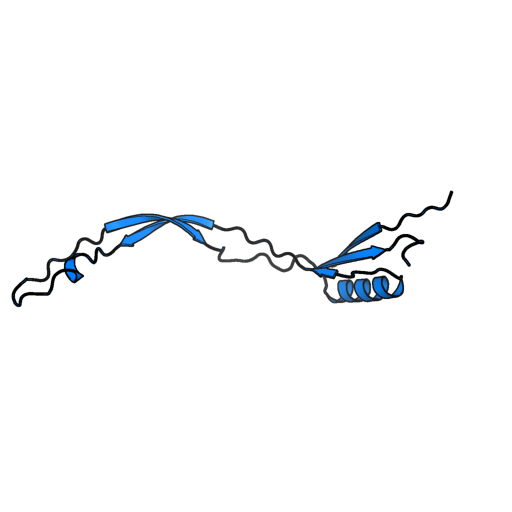1.976 -3.486 27.914 1.00 90.44 77 LYS A O 1
ATOM 603 N N . LYS A 1 78 ? -20.839 -4.736 29.403 1.00 93.88 78 LYS A N 1
ATOM 604 C CA . LYS A 1 78 ? -19.507 -4.197 29.102 1.00 93.88 78 LYS A CA 1
ATOM 605 C C . LYS A 1 78 ? -18.872 -5.007 27.982 1.00 93.88 78 LYS A C 1
ATOM 607 O O . LYS A 1 78 ? -18.704 -6.213 28.127 1.00 93.88 78 LYS A O 1
ATOM 612 N N . TYR A 1 79 ? -18.469 -4.333 26.914 1.00 94.19 79 TYR A N 1
ATOM 613 C CA . TYR A 1 79 ? -17.762 -4.940 25.793 1.00 94.19 79 TYR A CA 1
ATOM 614 C C . TYR A 1 79 ? -16.456 -4.207 25.542 1.00 94.19 79 TYR A C 1
ATOM 616 O O . TYR A 1 79 ? -16.407 -2.977 25.593 1.00 94.19 79 TYR A O 1
ATOM 624 N N . ILE A 1 80 ? -15.405 -4.960 25.237 1.00 96.19 80 ILE A N 1
ATOM 625 C CA . ILE A 1 80 ? -14.193 -4.397 24.650 1.00 96.19 80 ILE A CA 1
ATOM 626 C C . ILE A 1 80 ? -14.499 -4.163 23.171 1.00 96.19 80 ILE A C 1
ATOM 628 O O . ILE A 1 80 ? -14.939 -5.072 22.473 1.00 96.19 80 ILE A O 1
ATOM 632 N N . THR A 1 81 ? -14.318 -2.930 22.716 1.00 94.31 81 THR A N 1
ATOM 633 C CA . THR A 1 81 ? -14.597 -2.508 21.340 1.00 94.31 81 THR A CA 1
ATOM 634 C C . THR A 1 81 ? -13.340 -1.916 20.725 1.00 94.31 81 THR A C 1
ATOM 636 O O . THR A 1 81 ? -12.593 -1.225 21.420 1.00 94.31 81 THR A O 1
ATOM 639 N N . SER A 1 82 ? -13.127 -2.180 19.437 1.00 94.75 82 SER A N 1
ATOM 640 C CA . SER A 1 82 ? -12.122 -1.497 18.622 1.00 94.75 82 SER A CA 1
ATOM 641 C C . SER A 1 82 ? -12.823 -0.513 17.696 1.00 94.75 82 SER A C 1
ATOM 643 O O . SER A 1 82 ? -13.867 -0.843 17.127 1.00 94.75 82 SER A O 1
ATOM 645 N N . THR A 1 83 ? -12.296 0.700 17.575 1.00 91.62 83 THR A N 1
ATOM 646 C CA . THR A 1 83 ? -12.811 1.702 16.637 1.00 91.62 83 THR A CA 1
ATOM 647 C C . THR A 1 83 ? -11.668 2.417 15.942 1.00 91.62 83 THR A C 1
ATOM 649 O O . THR A 1 83 ? -10.732 2.841 16.618 1.00 91.62 83 THR A O 1
ATOM 652 N N . ALA A 1 84 ? -11.811 2.631 14.634 1.00 88.44 84 ALA A N 1
ATOM 653 C CA . ALA A 1 84 ? -10.893 3.454 13.861 1.00 88.44 84 ALA A CA 1
ATOM 654 C C . ALA A 1 84 ? -10.804 4.887 14.438 1.00 88.44 84 ALA A C 1
ATOM 656 O O . ALA A 1 84 ? -11.787 5.396 14.996 1.00 88.44 84 ALA A O 1
ATOM 657 N N . PRO A 1 85 ? -9.645 5.552 14.319 1.00 86.81 85 PRO A N 1
ATOM 658 C CA . PRO A 1 85 ? -9.448 6.904 14.812 1.00 86.81 85 PRO A CA 1
ATOM 659 C C . PRO A 1 85 ? -10.221 7.914 13.953 1.00 86.81 85 PRO A C 1
ATOM 661 O O . PRO A 1 85 ? -10.419 7.726 12.755 1.00 86.81 85 PRO A O 1
ATOM 664 N N . ASN A 1 86 ? -10.630 9.030 14.561 1.00 81.94 86 ASN A N 1
ATOM 665 C CA . ASN A 1 86 ? -11.386 10.086 13.868 1.00 81.94 86 ASN A CA 1
ATOM 666 C C . ASN A 1 86 ? -10.532 10.890 12.866 1.00 81.94 86 ASN A C 1
ATOM 668 O O . ASN A 1 86 ? -11.063 11.705 12.116 1.00 81.94 86 ASN A O 1
ATOM 672 N N . THR A 1 87 ? -9.215 10.691 12.882 1.00 80.88 87 THR A N 1
ATOM 673 C CA . THR A 1 87 ? -8.241 11.325 11.993 1.00 80.88 87 THR A CA 1
ATOM 674 C C . THR A 1 87 ? -7.327 10.242 11.442 1.00 80.88 87 THR A C 1
ATOM 676 O O . THR A 1 87 ? -6.715 9.513 12.223 1.00 80.88 87 THR A O 1
ATOM 679 N N . MET A 1 88 ? -7.225 10.135 10.120 1.00 71.12 88 MET A N 1
ATOM 680 C CA . MET A 1 88 ? -6.261 9.243 9.473 1.00 71.12 88 MET A CA 1
ATOM 681 C C . MET A 1 88 ? -4.944 9.981 9.226 1.00 71.12 88 MET A C 1
ATOM 683 O O . MET A 1 88 ? -4.944 11.196 9.010 1.00 71.12 88 MET A O 1
ATOM 687 N N . ALA A 1 89 ? -3.828 9.250 9.263 1.00 70.81 89 ALA A N 1
ATOM 688 C CA . ALA A 1 89 ? -2.554 9.777 8.794 1.00 70.81 89 ALA A CA 1
ATOM 689 C C . ALA A 1 89 ? -2.682 10.153 7.308 1.00 70.81 89 ALA A C 1
ATOM 691 O O . ALA A 1 89 ? -3.326 9.443 6.534 1.00 70.81 89 ALA A O 1
ATOM 692 N N . GLY A 1 90 ? -2.113 11.297 6.927 1.00 76.31 90 GLY A N 1
ATOM 693 C CA . GLY A 1 90 ? -2.056 11.709 5.527 1.00 76.31 90 GLY A CA 1
ATOM 694 C C . GLY A 1 90 ? -1.149 10.799 4.695 1.00 76.31 90 GLY A C 1
ATOM 695 O O . GLY A 1 90 ? -0.466 9.919 5.222 1.00 76.31 90 GLY A O 1
ATOM 696 N N . HIS A 1 91 ? -1.114 11.054 3.389 1.00 79.12 91 HIS A N 1
ATOM 697 C CA . HIS A 1 91 ? -0.176 10.406 2.474 1.00 79.12 91 HIS A CA 1
ATOM 698 C C . HIS A 1 91 ? 1.266 10.574 2.975 1.00 79.12 91 HIS A C 1
ATOM 700 O O . HIS A 1 91 ? 1.707 11.698 3.222 1.00 79.12 91 HIS A O 1
ATOM 706 N N . THR A 1 92 ? 1.995 9.466 3.126 1.00 84.88 92 THR A N 1
ATOM 707 C CA . THR A 1 92 ? 3.427 9.510 3.473 1.00 84.88 92 THR A CA 1
ATOM 708 C C . THR A 1 92 ? 4.287 9.553 2.210 1.00 84.88 92 THR A C 1
ATOM 710 O O . THR A 1 92 ? 5.196 10.374 2.114 1.00 84.88 92 THR A O 1
ATOM 713 N N . GLY A 1 93 ? 4.000 8.681 1.241 1.00 93.56 93 GLY A N 1
ATOM 714 C CA . GLY A 1 93 ? 4.736 8.564 -0.016 1.00 93.56 93 GLY A CA 1
ATOM 715 C C . GLY A 1 93 ? 4.507 7.217 -0.701 1.00 93.56 93 GLY A C 1
ATOM 716 O O . GLY A 1 93 ? 3.965 6.282 -0.109 1.00 93.56 93 GLY A O 1
ATOM 717 N N . TYR A 1 94 ? 4.959 7.116 -1.944 1.00 97.06 94 TYR A N 1
ATOM 718 C CA . TYR A 1 94 ? 4.933 5.900 -2.750 1.00 97.06 94 TYR A CA 1
ATOM 719 C C . TYR A 1 94 ? 6.235 5.112 -2.594 1.00 97.06 94 TYR A C 1
ATOM 721 O O . TYR A 1 94 ? 7.319 5.692 -2.501 1.00 97.06 94 TYR A O 1
ATOM 729 N N . LEU A 1 95 ? 6.129 3.788 -2.617 1.00 97.75 95 LEU A N 1
ATOM 730 C CA . LEU A 1 95 ? 7.238 2.846 -2.676 1.00 97.75 95 LEU A CA 1
ATOM 731 C C . LEU A 1 95 ? 7.204 2.135 -4.026 1.00 97.75 95 LEU A C 1
ATOM 733 O O . LEU A 1 95 ? 6.305 1.341 -4.301 1.00 97.75 95 LEU A O 1
ATOM 737 N N . THR A 1 96 ? 8.205 2.401 -4.858 1.00 98.19 96 THR A N 1
ATOM 738 C CA . THR A 1 96 ? 8.395 1.715 -6.134 1.00 98.19 96 THR A CA 1
ATOM 739 C C . THR A 1 96 ? 9.450 0.628 -5.975 1.00 98.19 96 THR A C 1
ATOM 741 O O . THR A 1 96 ? 10.620 0.923 -5.731 1.00 98.19 96 THR A O 1
ATOM 744 N N . ILE A 1 97 ? 9.037 -0.627 -6.105 1.00 98.06 97 ILE A N 1
ATOM 745 C CA . ILE A 1 97 ? 9.869 -1.820 -5.953 1.00 98.06 97 ILE A CA 1
ATOM 746 C C . ILE A 1 97 ? 10.050 -2.457 -7.326 1.00 98.06 97 ILE A C 1
ATOM 748 O O . ILE A 1 97 ? 9.101 -2.517 -8.100 1.00 98.06 97 ILE A O 1
ATOM 752 N N . ALA A 1 98 ? 11.250 -2.939 -7.637 1.00 97.56 98 ALA A N 1
ATOM 753 C CA . ALA A 1 98 ? 11.481 -3.712 -8.852 1.00 97.56 98 ALA A CA 1
ATOM 754 C C . ALA A 1 98 ? 12.630 -4.708 -8.683 1.00 97.56 98 ALA A C 1
ATOM 756 O O . ALA A 1 98 ? 13.484 -4.548 -7.804 1.00 97.56 98 ALA A O 1
ATOM 757 N N . GLU A 1 99 ? 12.673 -5.717 -9.548 1.00 95.56 99 GLU A N 1
ATOM 758 C CA . GLU A 1 99 ? 13.699 -6.755 -9.550 1.00 95.56 99 GLU A CA 1
ATOM 759 C C . GLU A 1 99 ? 14.523 -6.706 -10.837 1.00 95.56 99 GLU A C 1
ATOM 7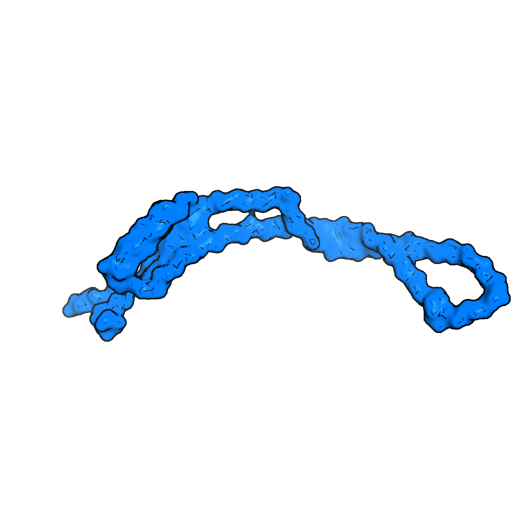61 O O . GLU A 1 99 ? 13.992 -6.603 -11.935 1.00 95.56 99 GLU A O 1
ATOM 766 N N . LEU A 1 100 ? 15.843 -6.774 -10.708 1.00 94.44 100 LEU A N 1
ATOM 767 C CA . LEU A 1 100 ? 16.758 -6.946 -11.822 1.00 94.44 100 LEU A CA 1
ATOM 768 C C . LEU A 1 100 ? 17.145 -8.425 -11.896 1.00 94.44 100 LEU A C 1
ATOM 770 O O . LEU A 1 100 ? 17.871 -8.887 -11.008 1.00 94.44 100 LEU A O 1
ATOM 774 N N . PRO A 1 101 ? 16.729 -9.169 -12.936 1.00 91.19 101 PRO A N 1
ATOM 775 C CA . PRO A 1 101 ? 17.068 -10.577 -13.044 1.00 91.19 101 PRO A CA 1
ATOM 776 C C . PRO A 1 101 ? 18.582 -10.776 -13.173 1.00 91.19 101 PRO A C 1
ATOM 778 O O . PRO A 1 101 ? 19.281 -9.932 -13.767 1.00 91.19 101 PRO A O 1
ATOM 781 N N . PRO A 1 102 ? 19.110 -11.896 -12.655 1.00 89.25 102 PRO A N 1
ATOM 782 C CA . PRO A 1 102 ? 20.488 -12.284 -12.903 1.00 89.25 102 PRO A CA 1
ATOM 783 C C . PRO A 1 102 ? 20.707 -12.521 -14.402 1.00 89.25 102 PRO A C 1
ATOM 785 O O . PRO A 1 102 ? 19.781 -12.854 -15.135 1.00 89.25 102 PRO A O 1
ATOM 788 N N . LEU A 1 103 ? 21.951 -12.382 -14.864 1.00 83.31 103 LEU A N 1
ATOM 789 C CA . LEU A 1 103 ? 22.293 -12.431 -16.295 1.00 83.31 103 LEU A CA 1
ATOM 790 C C . LEU A 1 103 ? 21.830 -13.706 -17.024 1.00 83.31 103 LEU A C 1
ATOM 792 O O . LEU A 1 103 ? 21.619 -13.655 -18.227 1.00 83.31 103 LEU A O 1
ATOM 796 N N . PHE A 1 104 ? 21.672 -14.834 -16.325 1.00 81.81 104 PHE A N 1
ATOM 797 C CA . PHE A 1 104 ? 21.213 -16.095 -16.923 1.00 81.81 104 PHE A CA 1
ATOM 798 C C . PHE A 1 104 ? 19.689 -16.186 -17.115 1.00 81.81 104 PHE A C 1
ATOM 800 O O . PHE A 1 104 ? 19.226 -17.134 -17.740 1.00 81.81 104 PHE A O 1
ATOM 807 N N . ALA A 1 105 ? 18.920 -15.260 -16.537 1.00 77.31 105 ALA A N 1
ATOM 808 C CA . ALA A 1 105 ? 17.456 -15.256 -16.545 1.00 77.31 105 ALA A CA 1
ATOM 809 C C . ALA A 1 105 ? 16.865 -14.051 -17.302 1.00 77.31 105 ALA A C 1
ATOM 811 O O . ALA A 1 105 ? 15.669 -13.792 -17.188 1.00 77.31 105 ALA A O 1
ATOM 812 N N . ARG A 1 106 ? 17.709 -13.294 -18.012 1.00 70.00 106 ARG A N 1
ATOM 813 C CA . ARG A 1 106 ? 17.296 -12.186 -18.879 1.00 70.00 106 ARG A CA 1
ATOM 814 C C . ARG A 1 106 ? 17.037 -12.655 -20.300 1.00 70.00 106 ARG A C 1
ATOM 816 O O . ARG A 1 106 ? 17.739 -13.595 -20.734 1.00 70.00 106 ARG A O 1
#

pLDDT: mean 84.72, std 14.63, range [40.28, 98.19]

InterPro domains:
  IPR014816 tRNA (1-methyladenosine) methyltransferase catalytic subunit Gcd14 [PS51620] (1-101)
  IPR014816 tRNA (1-methyladenosine) methyltransferase catalytic subunit Gcd14 [PTHR12133] (6-101)
  IPR029063 S-adenosyl-L-methionine-dependent methyltransferase superfamily [G3DSA:3.40.50.150] (2-103)
  IPR029063 S-adenosyl-L-methionine-dependent methyltransferase superfamily [SSF53335] (5-99)
  IPR049470 tRNA (adenine(58)-N(1))-methyltransferase catalytic subunit TRM61, C-terminal [PF08704] (5-99)